Protein AF-A0A353M193-F1 (afdb_monomer_lite)

pLDDT: mean 84.63, std 14.61, range [45.47, 97.06]

Radius of gyration: 19.63 Å; chains: 1; bounding box: 42×28×63 Å

Sequence (154 aa):
YEGKVPLFYWPYMVIPLDRDDENVFSLPAFGYSEREGYYMKNTFNYYLNSKSYGHLYLDLYTRLGLGIGARHFYDLDRYGKGSIYLYGVPTSESPVFKSAFSHQWTRGAWDFVTTTSYENWWAKRQLSSDNRLKLSLPKISAEASFVYKENPAA

Foldseek 3Di:
DPPPDDPDDDPDADQDPPDPPPVSDDDWDWDADPAQGTKTWDWDWADPDPFWTWIWIWMAGPALGTKTWIKIWGQPDQQWTWIWIWIWRCSGPQIWIKIKIWTWHDDDQKTKIWIWIATDDPVFGKTWIWIKIWGDDPVDIDIDIDIDMDTPDD

Secondary structure (DSSP, 8-state):
-BTTB-----S-----SS---TTS--PPEEEEETTTEEEEEEEEEEEEETTEEEEEEEEEETTTEEEEEEEEEEE-GGG-EEEEEEEEETTSSS-EEEEEEEEEEEETTEEEEEEEEEEEETTEEEEEEEEEEEEEETTEEEEEEEEEEE----

Structure (mmCIF, N/CA/C/O backbone):
data_AF-A0A353M193-F1
#
_entry.id   AF-A0A353M193-F1
#
loop_
_atom_site.group_PDB
_atom_site.id
_atom_site.type_symbol
_atom_site.label_atom_id
_atom_site.label_alt_id
_atom_site.label_comp_id
_atom_site.label_asym_id
_atom_site.label_entity_id
_atom_site.label_seq_id
_atom_site.pdbx_PDB_ins_code
_atom_site.Cartn_x
_atom_site.Cartn_y
_atom_site.Cartn_z
_atom_site.occupancy
_atom_site.B_iso_or_equiv
_atom_site.auth_seq_id
_atom_site.auth_comp_id
_atom_site.auth_asym_id
_atom_site.auth_atom_id
_atom_site.pdbx_PDB_model_num
ATOM 1 N N . TYR A 1 1 ? -11.648 -3.331 -26.029 1.00 50.09 1 TYR A N 1
ATOM 2 C CA . TYR A 1 1 ? -12.092 -3.276 -27.433 1.00 50.09 1 TYR A CA 1
ATOM 3 C C . TYR A 1 1 ? -12.025 -1.834 -27.874 1.00 50.09 1 TYR A C 1
ATOM 5 O O . TYR A 1 1 ? -12.485 -0.984 -27.124 1.00 50.09 1 TYR A O 1
ATOM 13 N N . GLU A 1 2 ? -11.456 -1.562 -29.041 1.00 55.81 2 GLU A N 1
ATOM 14 C CA . GLU A 1 2 ? -11.599 -0.264 -29.706 1.00 55.81 2 GLU A CA 1
ATOM 15 C C . GLU A 1 2 ? -12.435 -0.504 -30.965 1.00 55.81 2 GLU A C 1
ATOM 17 O O . GLU A 1 2 ? -11.999 -1.145 -31.925 1.00 55.81 2 GLU A O 1
ATOM 22 N N . GLY A 1 3 ? -13.717 -0.139 -30.895 1.00 77.81 3 GLY A N 1
ATOM 23 C CA . GLY A 1 3 ? -14.703 -0.525 -31.903 1.00 77.81 3 GLY A CA 1
ATOM 24 C C . GLY A 1 3 ? -14.842 -2.049 -32.026 1.00 77.81 3 GLY A C 1
ATOM 25 O O . GLY A 1 3 ? -15.244 -2.725 -31.082 1.00 77.81 3 GLY A O 1
ATOM 26 N N . LYS A 1 4 ? -14.519 -2.591 -33.206 1.00 73.44 4 LYS A N 1
ATOM 27 C CA . LYS A 1 4 ? -14.637 -4.027 -33.531 1.00 73.44 4 LYS A CA 1
ATOM 28 C C . LYS A 1 4 ? -13.346 -4.822 -33.304 1.00 73.44 4 LYS A C 1
ATOM 30 O O . LYS A 1 4 ? -13.341 -6.028 -33.534 1.00 73.44 4 LYS A O 1
ATOM 35 N N . VAL A 1 5 ? -12.261 -4.172 -32.875 1.00 68.00 5 VAL A N 1
ATOM 36 C CA . VAL A 1 5 ? -10.958 -4.825 -32.705 1.00 68.00 5 VAL A CA 1
ATOM 37 C C . VAL A 1 5 ? -10.731 -5.173 -31.226 1.00 68.00 5 VAL A C 1
ATOM 39 O O . VAL A 1 5 ? -10.707 -4.276 -30.368 1.00 68.00 5 VAL A O 1
ATOM 42 N N . PRO A 1 6 ? -10.566 -6.465 -30.884 1.00 65.06 6 PRO A N 1
ATOM 43 C CA . PRO A 1 6 ? -10.108 -6.864 -29.562 1.00 65.06 6 PRO A CA 1
ATOM 44 C C . PRO A 1 6 ? -8.615 -6.535 -29.424 1.00 65.06 6 PRO A C 1
ATOM 46 O O . PRO A 1 6 ? -7.768 -7.215 -29.987 1.00 65.06 6 PRO A O 1
ATOM 49 N N . LEU A 1 7 ? -8.295 -5.478 -28.675 1.00 63.22 7 LEU A N 1
ATOM 50 C CA . LEU A 1 7 ? -6.909 -5.055 -28.431 1.00 63.22 7 LEU A CA 1
ATOM 51 C C . LEU A 1 7 ? -6.188 -5.879 -27.348 1.00 63.22 7 LEU A C 1
ATOM 53 O O . LEU A 1 7 ? -4.965 -5.933 -27.337 1.00 63.22 7 LEU A O 1
ATOM 57 N N . PHE A 1 8 ? -6.927 -6.530 -26.443 1.00 63.81 8 PHE A N 1
ATOM 58 C CA . PHE A 1 8 ? -6.364 -7.299 -25.330 1.00 63.81 8 PHE A CA 1
ATOM 59 C C . PHE A 1 8 ? -7.144 -8.602 -25.132 1.00 63.81 8 PHE A C 1
ATOM 61 O O . PHE A 1 8 ? -8.370 -8.570 -25.015 1.00 63.81 8 PHE A O 1
ATOM 68 N N . TYR A 1 9 ? -6.435 -9.733 -25.069 1.00 58.38 9 TYR A N 1
ATOM 69 C CA . TYR A 1 9 ? -6.999 -11.064 -24.826 1.00 58.38 9 TYR A CA 1
ATOM 70 C C . TYR A 1 9 ? -6.394 -11.660 -23.552 1.00 58.38 9 TYR A C 1
ATOM 72 O O . TYR A 1 9 ? -5.177 -11.795 -23.450 1.00 58.38 9 TYR A O 1
ATOM 80 N N . TRP A 1 10 ? -7.244 -12.001 -22.582 1.00 58.16 10 TRP A N 1
ATOM 81 C CA . TRP A 1 10 ? -6.846 -12.524 -21.273 1.00 58.16 10 TRP A CA 1
ATOM 82 C C . TRP A 1 10 ? -7.585 -13.852 -21.016 1.00 58.16 10 TRP A C 1
ATOM 84 O O . TRP A 1 10 ? -8.814 -13.855 -21.084 1.00 58.16 10 TRP A O 1
ATOM 94 N N . PRO A 1 11 ? -6.891 -14.977 -20.739 1.00 50.78 11 PRO A N 1
ATOM 95 C CA . PRO A 1 11 ? -7.512 -16.308 -20.671 1.00 50.78 11 PRO A CA 1
ATOM 96 C C . PRO A 1 11 ? -8.349 -16.577 -19.406 1.00 50.78 11 PRO A C 1
ATOM 98 O O . PRO A 1 11 ? -9.204 -17.457 -19.430 1.00 50.78 11 PRO A O 1
ATOM 101 N N . TYR A 1 12 ? -8.140 -15.839 -18.312 1.00 50.47 12 TYR A N 1
ATOM 102 C CA . TYR A 1 12 ? -8.963 -15.926 -17.100 1.00 50.47 12 TYR A CA 1
ATOM 103 C C . TYR A 1 12 ? -9.066 -14.542 -16.451 1.00 50.47 12 TYR A C 1
ATOM 105 O O . TYR A 1 12 ? -8.044 -13.905 -16.196 1.00 50.47 12 TYR A O 1
ATOM 113 N N . MET A 1 13 ? -10.289 -14.057 -16.223 1.00 52.84 13 MET A N 1
ATOM 114 C CA . MET A 1 13 ? -10.569 -12.711 -15.712 1.00 52.84 13 MET A CA 1
ATOM 115 C C . MET A 1 13 ? -11.682 -12.782 -14.663 1.00 52.84 13 MET A C 1
ATOM 117 O O . MET A 1 13 ? -12.752 -13.320 -14.937 1.00 52.84 13 MET A O 1
ATOM 121 N N . VAL A 1 14 ? -11.436 -12.237 -13.469 1.00 55.38 14 VAL A N 1
ATOM 122 C CA . VAL A 1 14 ? -12.425 -12.158 -12.384 1.00 55.38 14 VAL A CA 1
ATOM 123 C C . VAL A 1 14 ? -12.717 -10.688 -12.110 1.00 55.38 14 VAL A C 1
ATOM 125 O O . VAL A 1 14 ? -11.851 -9.966 -11.627 1.00 55.38 14 VAL A O 1
ATOM 128 N N . ILE A 1 15 ? -13.937 -10.256 -12.430 1.00 58.59 15 ILE A N 1
ATOM 129 C CA . ILE A 1 15 ? -14.439 -8.899 -12.181 1.00 58.59 15 ILE A CA 1
ATOM 130 C C . ILE A 1 15 ? -15.490 -9.000 -11.065 1.00 58.59 15 ILE A C 1
ATOM 132 O O . ILE A 1 15 ? -16.620 -9.405 -11.341 1.00 58.59 15 ILE A O 1
ATOM 136 N N . PRO A 1 16 ? -15.158 -8.705 -9.798 1.00 49.47 16 PRO A N 1
ATOM 137 C CA . PRO A 1 16 ? -16.163 -8.530 -8.753 1.00 49.47 16 PRO A CA 1
ATOM 138 C C . PRO A 1 16 ? -17.103 -7.358 -9.084 1.00 49.47 16 PRO A C 1
ATOM 140 O O . PRO A 1 16 ? -16.667 -6.221 -9.194 1.00 49.47 16 PRO A O 1
ATOM 143 N N . LEU A 1 17 ? -18.397 -7.651 -9.238 1.00 51.97 17 LEU A N 1
ATOM 144 C CA . LEU A 1 17 ? -19.435 -6.686 -9.639 1.00 51.97 17 LEU A CA 1
ATOM 145 C C . LEU A 1 17 ? -20.040 -5.889 -8.465 1.00 51.97 17 LEU A C 1
ATOM 147 O O . LEU A 1 17 ? -20.800 -4.959 -8.697 1.00 51.97 17 LEU A O 1
ATOM 151 N N . ASP A 1 18 ? -19.722 -6.269 -7.225 1.00 50.72 18 ASP A N 1
ATOM 152 C CA . ASP A 1 18 ? -20.383 -5.799 -5.992 1.00 50.72 18 ASP A CA 1
ATOM 153 C C . ASP A 1 18 ? -19.427 -5.011 -5.076 1.00 50.72 18 ASP A C 1
ATOM 155 O O . ASP A 1 18 ? -19.506 -5.067 -3.850 1.00 50.72 18 ASP A O 1
ATOM 159 N N . ARG A 1 19 ? -18.413 -4.356 -5.655 1.00 51.31 19 ARG A N 1
ATOM 160 C CA . ARG A 1 19 ? -17.426 -3.585 -4.889 1.00 51.31 19 ARG A CA 1
ATOM 161 C C . ARG A 1 19 ? -17.214 -2.208 -5.500 1.00 51.31 19 ARG A C 1
ATOM 163 O O . ARG A 1 19 ? -16.711 -2.112 -6.611 1.00 51.31 19 ARG A O 1
ATOM 170 N N . ASP A 1 20 ? -17.497 -1.177 -4.705 1.00 48.25 20 ASP A N 1
ATOM 171 C CA . ASP A 1 20 ? -17.184 0.237 -4.974 1.00 48.25 20 ASP A CA 1
ATOM 172 C C . ASP A 1 20 ? -15.670 0.549 -4.926 1.00 48.25 20 ASP A C 1
ATOM 174 O O . ASP A 1 20 ? -15.262 1.705 -5.012 1.00 48.25 20 ASP A O 1
ATOM 178 N N . ASP A 1 21 ? -14.810 -0.466 -4.777 1.00 49.94 21 ASP A N 1
ATOM 179 C CA . ASP A 1 21 ? -13.365 -0.291 -4.910 1.00 49.94 21 ASP A CA 1
ATOM 180 C C . ASP A 1 21 ? -13.049 -0.032 -6.392 1.00 49.94 21 ASP A C 1
ATOM 182 O O . ASP A 1 21 ? -13.082 -0.944 -7.214 1.00 49.94 21 ASP A O 1
ATOM 186 N N . GLU A 1 22 ? -12.692 1.203 -6.746 1.00 45.47 22 GLU A N 1
ATOM 187 C CA . GLU A 1 22 ? -12.373 1.661 -8.115 1.00 45.47 22 GLU A CA 1
ATOM 188 C C . GLU A 1 22 ? -11.240 0.873 -8.825 1.00 45.47 22 GLU A C 1
ATOM 190 O O . GLU A 1 22 ? -10.917 1.131 -9.981 1.00 45.47 22 GLU A O 1
ATOM 195 N N . ASN A 1 23 ? -10.635 -0.123 -8.167 1.00 50.97 23 ASN A N 1
ATOM 196 C CA . ASN A 1 23 ? -9.514 -0.930 -8.655 1.00 50.97 23 ASN A CA 1
ATOM 197 C C . ASN A 1 23 ? -9.889 -2.372 -9.039 1.00 50.97 23 ASN A C 1
ATOM 199 O O . ASN A 1 23 ? -9.032 -3.257 -9.014 1.00 50.97 23 ASN A O 1
ATOM 203 N N . VAL A 1 24 ? -11.146 -2.652 -9.402 1.00 52.16 24 VAL A N 1
ATOM 204 C CA . VAL A 1 24 ? -11.544 -3.994 -9.876 1.00 52.16 24 VAL A CA 1
ATOM 205 C C . VAL A 1 24 ? -10.903 -4.350 -11.225 1.00 52.16 24 VAL A C 1
ATOM 207 O O . VAL A 1 24 ? -10.553 -5.510 -11.459 1.00 52.16 24 VAL A O 1
ATOM 210 N N . PHE A 1 25 ? -10.686 -3.364 -12.097 1.00 55.72 25 PHE A N 1
ATOM 211 C CA . PHE A 1 25 ? -10.105 -3.557 -13.423 1.00 55.72 25 PHE A CA 1
ATOM 212 C C . PHE A 1 25 ? -9.013 -2.522 -13.687 1.00 55.72 25 PHE A C 1
ATOM 214 O O . PHE A 1 25 ? -9.292 -1.347 -13.909 1.00 55.72 25 PHE A O 1
ATOM 221 N N . SER A 1 26 ? -7.760 -2.968 -13.675 1.00 65.25 26 SER A N 1
AT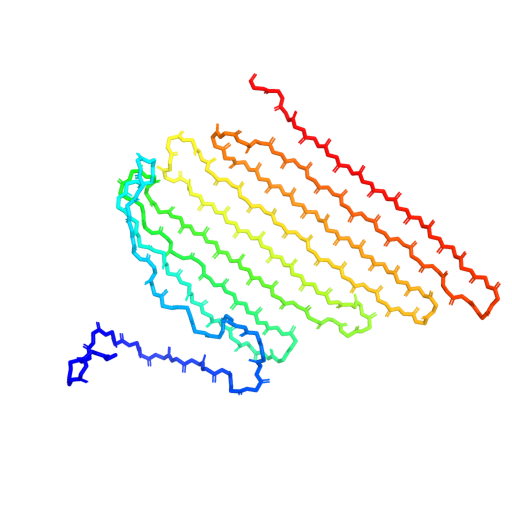OM 222 C CA . SER A 1 26 ? -6.615 -2.116 -13.979 1.00 65.25 26 SER A CA 1
ATOM 223 C C . SER A 1 26 ? -6.122 -2.431 -15.383 1.00 65.25 26 SER A C 1
ATOM 225 O O . SER A 1 26 ? -5.457 -3.442 -15.612 1.00 65.25 26 SER A O 1
ATOM 227 N N . LEU A 1 27 ? -6.467 -1.568 -16.339 1.00 76.00 27 LEU A N 1
ATOM 228 C CA . LEU A 1 27 ? -5.850 -1.623 -17.659 1.00 76.00 27 LEU A CA 1
ATOM 229 C C . LEU A 1 27 ? -4.338 -1.410 -17.535 1.00 76.00 27 LEU A C 1
ATOM 231 O O . LEU A 1 27 ? -3.900 -0.641 -16.673 1.00 76.00 27 LEU A O 1
ATOM 235 N N . PRO A 1 28 ? -3.540 -2.048 -18.407 1.00 82.06 28 PRO A N 1
ATOM 236 C CA . PRO A 1 28 ? -2.130 -1.729 -18.493 1.00 82.06 28 PRO A CA 1
ATOM 237 C C . PRO A 1 28 ? -1.950 -0.239 -18.782 1.00 82.06 28 PRO A C 1
ATOM 239 O O . PRO A 1 28 ? -2.519 0.297 -19.736 1.00 82.06 28 PRO A O 1
ATOM 242 N N . ALA A 1 29 ? -1.156 0.428 -17.951 1.00 84.38 29 ALA A N 1
ATOM 243 C CA . ALA A 1 29 ? -0.828 1.832 -18.130 1.00 84.38 29 ALA A CA 1
ATOM 244 C C . ALA A 1 29 ? 0.499 1.951 -18.878 1.00 84.38 29 ALA A C 1
ATOM 246 O O . ALA A 1 29 ? 1.524 1.428 -18.435 1.00 84.38 29 ALA A O 1
ATOM 247 N N . PHE A 1 30 ? 0.474 2.666 -19.998 1.00 88.50 30 PHE A N 1
ATOM 248 C CA . PHE A 1 30 ? 1.649 2.942 -20.814 1.00 88.50 30 PHE A CA 1
ATOM 249 C C . PHE A 1 30 ? 2.021 4.412 -20.713 1.00 88.50 30 PHE A C 1
ATOM 251 O O . PHE A 1 30 ? 1.151 5.280 -20.656 1.00 88.50 30 PHE A O 1
ATOM 258 N N . GLY A 1 31 ? 3.314 4.702 -20.745 1.00 88.50 31 GLY A N 1
ATOM 259 C CA . GLY A 1 31 ? 3.782 6.076 -20.792 1.00 88.50 31 GLY A CA 1
ATOM 260 C C . GLY A 1 31 ? 5.287 6.174 -20.934 1.00 88.50 31 GLY A C 1
ATOM 261 O O . GLY A 1 31 ? 5.984 5.180 -21.135 1.00 88.50 31 GLY A O 1
ATOM 262 N N . TYR A 1 32 ? 5.776 7.403 -20.840 1.00 89.50 32 TYR A N 1
ATOM 263 C CA . TYR A 1 32 ? 7.195 7.711 -20.862 1.00 89.50 32 TYR A CA 1
ATOM 264 C C . TYR A 1 32 ? 7.536 8.635 -19.698 1.00 89.50 32 TYR A C 1
ATOM 266 O O . TYR A 1 32 ? 6.810 9.591 -19.421 1.00 89.50 32 TYR A O 1
ATOM 274 N N . SER A 1 33 ? 8.653 8.369 -19.032 1.00 87.75 33 SER A N 1
ATOM 275 C CA . SER A 1 33 ? 9.284 9.319 -18.122 1.00 87.75 33 SER A CA 1
ATOM 276 C C . SER A 1 33 ? 10.788 9.348 -18.366 1.00 87.75 33 SER A C 1
ATOM 278 O O . SER A 1 33 ? 11.386 8.355 -18.779 1.00 87.75 33 SER A O 1
ATOM 280 N N . GLU A 1 34 ? 11.434 10.481 -18.095 1.00 86.69 34 GLU A N 1
ATOM 281 C CA . GLU A 1 34 ? 12.888 10.606 -18.270 1.00 86.69 34 GLU A CA 1
ATOM 282 C C . GLU A 1 34 ? 13.664 9.584 -17.439 1.00 86.69 34 GLU A C 1
ATOM 284 O O . GLU A 1 34 ? 14.772 9.192 -17.792 1.00 86.69 34 GLU A O 1
ATOM 289 N N . ARG A 1 35 ? 13.086 9.116 -16.335 1.00 82.94 35 ARG A N 1
ATOM 290 C CA . ARG A 1 35 ? 13.779 8.220 -15.421 1.00 82.94 35 ARG A CA 1
ATOM 291 C C . ARG A 1 35 ? 13.453 6.756 -15.619 1.00 82.94 35 ARG A C 1
ATOM 293 O O . ARG A 1 35 ? 14.352 5.927 -15.572 1.00 82.94 35 ARG A O 1
ATOM 300 N N . GLU A 1 36 ? 12.182 6.441 -15.832 1.00 85.75 36 GLU A N 1
ATOM 301 C CA . GLU A 1 36 ? 11.735 5.064 -16.042 1.00 85.75 36 GLU A CA 1
ATOM 302 C C . GLU A 1 36 ? 11.902 4.641 -17.514 1.00 85.75 36 GLU A C 1
ATOM 304 O O . GLU A 1 36 ? 11.991 3.451 -17.821 1.00 85.75 36 GLU A O 1
ATOM 309 N N . GLY A 1 37 ? 12.025 5.614 -18.421 1.00 89.00 37 GLY A N 1
ATOM 310 C CA . GLY A 1 37 ? 11.968 5.406 -19.860 1.00 89.00 37 GLY A CA 1
ATOM 311 C C . GLY A 1 37 ? 10.534 5.164 -20.314 1.00 89.00 37 GLY A C 1
ATOM 312 O O . GLY A 1 37 ? 9.588 5.670 -19.708 1.00 89.00 37 GLY A O 1
ATOM 313 N N . TYR A 1 38 ? 10.370 4.378 -21.376 1.00 91.62 38 TYR A N 1
ATOM 314 C CA . TYR A 1 38 ? 9.055 3.846 -21.713 1.00 91.62 38 TYR A CA 1
ATOM 315 C C . TYR A 1 38 ? 8.674 2.819 -20.657 1.00 91.62 38 TYR A C 1
ATOM 317 O O . TYR A 1 38 ? 9.487 1.962 -20.300 1.00 91.62 38 TYR A O 1
ATOM 325 N N . TYR A 1 39 ? 7.448 2.912 -20.161 1.00 91.81 39 TYR A N 1
ATOM 326 C CA . TYR A 1 39 ? 6.951 2.003 -19.149 1.00 91.81 39 TYR A CA 1
ATOM 327 C C . TYR A 1 39 ? 5.623 1.375 -19.546 1.00 91.81 39 TYR A C 1
ATOM 329 O O . TYR A 1 39 ? 4.794 1.997 -20.212 1.00 91.81 39 TYR A O 1
ATOM 337 N N . MET A 1 40 ? 5.429 0.140 -19.093 1.00 92.19 40 MET A N 1
ATOM 338 C CA . MET A 1 40 ? 4.173 -0.596 -19.147 1.00 92.19 40 MET A CA 1
ATOM 339 C C . MET A 1 40 ? 3.901 -1.168 -17.759 1.00 92.19 40 MET A C 1
ATOM 341 O O . MET A 1 40 ? 4.573 -2.106 -17.334 1.00 92.19 40 MET A O 1
ATOM 345 N N . LYS A 1 41 ? 2.922 -0.605 -17.053 1.00 91.00 41 LYS A N 1
ATOM 346 C CA . LYS A 1 41 ? 2.529 -1.032 -15.707 1.00 91.00 41 LYS A CA 1
ATOM 347 C C . LYS A 1 41 ? 1.327 -1.951 -15.800 1.00 91.00 41 LYS A C 1
ATOM 349 O O . LYS A 1 41 ? 0.289 -1.530 -16.308 1.00 91.00 41 LYS A O 1
ATOM 354 N N . ASN A 1 42 ? 1.455 -3.187 -15.329 1.00 89.44 42 ASN A N 1
ATOM 355 C CA . ASN A 1 42 ? 0.363 -4.159 -15.309 1.00 89.44 42 ASN A CA 1
ATOM 356 C C . ASN A 1 42 ? -0.009 -4.482 -13.871 1.00 89.44 42 ASN A C 1
ATOM 358 O O . ASN A 1 42 ? 0.852 -4.780 -13.046 1.00 89.44 42 ASN A O 1
ATOM 362 N N . THR A 1 43 ? -1.307 -4.480 -13.586 1.00 89.38 43 THR A N 1
ATOM 363 C CA . THR A 1 43 ? -1.829 -4.905 -12.288 1.00 89.38 43 THR A CA 1
ATOM 364 C C . THR A 1 43 ? -2.777 -6.079 -12.493 1.00 89.38 43 THR A C 1
ATOM 366 O O . THR A 1 43 ? -3.776 -5.970 -13.198 1.00 89.38 43 THR A O 1
ATOM 369 N N . PHE A 1 44 ? -2.450 -7.212 -11.883 1.00 87.44 44 PHE A N 1
ATOM 370 C CA . PHE A 1 44 ? -3.260 -8.422 -11.898 1.00 87.44 44 PHE A CA 1
ATOM 371 C C . PHE A 1 44 ? -4.023 -8.518 -10.583 1.00 87.44 44 PHE A C 1
ATOM 373 O O . PHE A 1 44 ? -3.435 -8.729 -9.520 1.00 87.44 44 PHE A O 1
ATOM 380 N N . ASN A 1 45 ? -5.339 -8.376 -10.652 1.00 86.25 45 ASN A N 1
ATOM 381 C CA . ASN A 1 45 ? -6.202 -8.473 -9.483 1.00 86.25 45 ASN A CA 1
ATOM 382 C C . ASN A 1 45 ? -6.530 -9.942 -9.221 1.00 86.25 45 ASN A C 1
ATOM 384 O O . ASN A 1 45 ? -6.953 -10.657 -10.129 1.00 86.25 45 ASN A O 1
ATOM 388 N N . TYR A 1 46 ? -6.351 -10.395 -7.984 1.00 85.75 46 TYR A N 1
ATOM 389 C CA . TYR A 1 46 ? -6.785 -11.719 -7.556 1.00 85.75 46 TYR A CA 1
ATOM 390 C C . TYR A 1 46 ? -7.789 -11.598 -6.419 1.00 85.75 46 TYR A C 1
ATOM 392 O O . TYR A 1 46 ? -7.686 -10.751 -5.530 1.00 85.75 46 TYR A O 1
ATOM 400 N N . TYR A 1 47 ? -8.763 -12.495 -6.442 1.00 86.69 47 TYR A N 1
ATOM 401 C CA . TYR A 1 47 ? -9.814 -12.574 -5.448 1.00 86.69 47 TYR A CA 1
ATOM 402 C C . TYR A 1 47 ? -9.910 -14.020 -4.977 1.00 86.69 47 TYR A C 1
ATOM 404 O O . TYR A 1 47 ? -10.284 -14.895 -5.756 1.00 86.69 47 TYR A O 1
ATOM 412 N N . LEU A 1 48 ? -9.531 -14.276 -3.723 1.00 87.06 48 LEU A N 1
ATOM 413 C CA . LEU A 1 48 ? -9.671 -15.604 -3.121 1.00 87.06 48 LEU A CA 1
ATOM 414 C C . LEU A 1 48 ? -11.026 -15.712 -2.423 1.00 87.06 48 LEU A C 1
ATOM 416 O O . LEU A 1 48 ? -11.751 -16.684 -2.610 1.00 87.06 48 LEU A O 1
ATOM 420 N N . ASN A 1 49 ? -11.372 -14.711 -1.614 1.00 88.12 49 ASN A N 1
ATOM 421 C CA . ASN A 1 49 ? -12.661 -14.595 -0.941 1.00 88.12 49 ASN A CA 1
ATOM 422 C C . ASN A 1 49 ? -12.892 -13.152 -0.463 1.00 88.12 49 ASN A C 1
ATOM 424 O O . ASN A 1 49 ? -12.052 -12.269 -0.649 1.00 88.12 49 ASN A O 1
ATOM 428 N N . SER A 1 50 ? -14.028 -12.907 0.195 1.00 86.38 50 SER A N 1
ATOM 429 C CA . SER A 1 50 ? -14.394 -11.562 0.638 1.00 86.38 50 SER A CA 1
ATOM 430 C C . SER A 1 50 ? -13.400 -10.951 1.632 1.00 86.38 50 SER A C 1
ATOM 432 O O . SER A 1 50 ? -13.260 -9.729 1.658 1.00 86.38 50 SER A O 1
ATOM 434 N N . LYS A 1 51 ? -12.680 -11.799 2.375 1.00 90.56 51 LYS A N 1
ATOM 435 C CA . LYS A 1 51 ? -11.703 -11.465 3.417 1.00 90.56 51 LYS A CA 1
ATOM 436 C C . LYS A 1 51 ? -10.250 -11.502 2.942 1.00 90.56 51 LYS A C 1
ATOM 438 O O . LYS A 1 51 ? -9.356 -11.184 3.715 1.00 90.56 51 LYS A O 1
ATOM 443 N N . SER A 1 52 ? -9.988 -11.946 1.716 1.00 91.31 52 SER A N 1
ATOM 444 C CA . SER A 1 52 ? -8.636 -12.181 1.214 1.00 91.31 52 SER A CA 1
ATOM 445 C C . SER A 1 52 ? -8.597 -11.956 -0.292 1.00 91.31 52 SER A C 1
ATOM 447 O O . SER A 1 52 ? -9.114 -12.745 -1.088 1.00 91.31 52 SER A O 1
ATOM 449 N N . TYR A 1 53 ? -8.010 -10.836 -0.686 1.00 90.56 53 TYR A N 1
ATOM 450 C CA . TYR A 1 53 ? -7.917 -10.401 -2.076 1.00 90.56 53 TYR A CA 1
ATOM 451 C C . TYR A 1 53 ? -6.719 -9.472 -2.244 1.00 90.56 53 TYR A C 1
ATOM 453 O O . TYR A 1 53 ? -6.110 -9.043 -1.263 1.00 90.56 53 TYR A O 1
ATOM 461 N N . GLY A 1 54 ? -6.342 -9.158 -3.477 1.00 91.00 54 GLY A N 1
ATOM 462 C CA . GLY A 1 54 ? -5.216 -8.268 -3.687 1.00 91.00 54 GLY A CA 1
ATOM 463 C C . GLY A 1 54 ? -4.843 -8.032 -5.135 1.00 91.00 54 GLY A C 1
ATOM 464 O O . GLY A 1 54 ? -5.580 -8.350 -6.067 1.00 91.00 54 GLY A O 1
ATOM 465 N N . HIS A 1 55 ? -3.658 -7.460 -5.287 1.00 91.12 55 HIS A N 1
ATOM 466 C CA . HIS A 1 55 ? -3.092 -7.001 -6.542 1.00 91.12 55 HIS A CA 1
ATOM 467 C C . HIS A 1 55 ? -1.671 -7.534 -6.671 1.00 91.12 55 HIS A C 1
ATOM 469 O O . HIS A 1 55 ? -0.902 -7.475 -5.712 1.00 91.12 55 HIS A O 1
ATOM 475 N N . LEU A 1 56 ? -1.310 -8.030 -7.844 1.00 92.06 56 LEU A N 1
ATOM 476 C CA . LEU A 1 56 ? 0.070 -8.302 -8.227 1.00 92.06 56 LEU A CA 1
ATOM 477 C C . LEU A 1 56 ? 0.487 -7.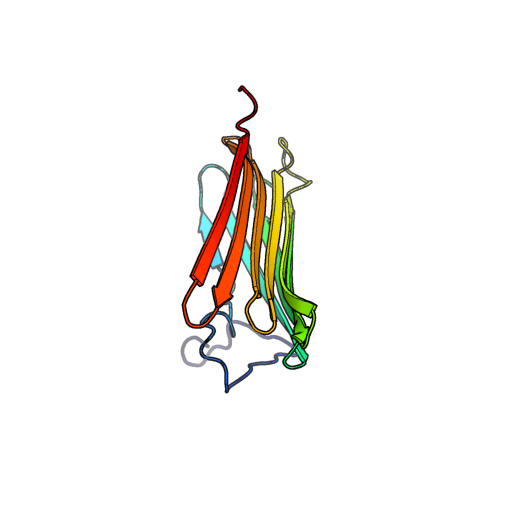248 -9.248 1.00 92.06 56 LEU A C 1
ATOM 479 O O . LEU A 1 56 ? -0.250 -6.977 -10.191 1.00 92.06 56 LEU A O 1
ATOM 483 N N . TYR A 1 57 ? 1.658 -6.663 -9.058 1.00 92.69 57 TYR A N 1
ATOM 484 C CA . TYR A 1 57 ? 2.207 -5.619 -9.912 1.00 92.69 57 TYR A CA 1
ATOM 485 C C . TYR A 1 57 ? 3.337 -6.202 -10.750 1.00 92.69 57 TYR A C 1
ATOM 487 O O . TYR A 1 57 ? 4.238 -6.849 -10.209 1.00 92.69 57 TYR A O 1
ATOM 495 N N . LEU A 1 58 ? 3.276 -5.967 -12.057 1.00 92.94 58 LEU A N 1
ATOM 496 C CA . LEU A 1 58 ? 4.300 -6.342 -13.020 1.00 92.94 58 LEU A CA 1
ATOM 497 C C . LEU A 1 58 ? 4.542 -5.161 -13.956 1.00 92.94 58 LEU A C 1
ATOM 499 O O . LEU A 1 58 ? 3.816 -4.942 -14.932 1.00 92.94 58 LEU A O 1
ATOM 503 N N . ASP A 1 59 ? 5.586 -4.412 -13.646 1.00 93.12 59 ASP A N 1
ATOM 504 C CA . ASP A 1 59 ? 5.905 -3.164 -14.314 1.00 93.12 59 ASP A CA 1
ATOM 505 C C . ASP A 1 59 ? 7.170 -3.356 -15.148 1.00 93.12 59 ASP A C 1
ATOM 507 O O . ASP A 1 59 ? 8.206 -3.792 -14.655 1.00 93.12 59 ASP A O 1
ATOM 511 N N . LEU A 1 60 ? 7.095 -3.045 -16.436 1.00 92.06 60 LEU A N 1
ATOM 512 C CA . LEU A 1 60 ? 8.246 -3.039 -17.329 1.00 92.06 60 LEU A CA 1
ATOM 513 C C . LEU A 1 60 ? 8.694 -1.605 -17.544 1.00 92.06 60 LEU A C 1
ATOM 515 O O . LEU A 1 60 ? 7.896 -0.763 -17.946 1.00 92.06 60 LEU A O 1
ATOM 519 N N . TYR A 1 61 ? 9.975 -1.353 -17.329 1.00 92.19 61 TYR A N 1
ATOM 520 C CA . TYR A 1 61 ? 10.626 -0.069 -17.527 1.00 92.19 61 TYR A CA 1
ATOM 521 C C . TYR A 1 61 ? 11.813 -0.259 -18.462 1.00 92.19 61 TYR A C 1
ATOM 523 O O . TYR A 1 61 ? 12.679 -1.094 -18.199 1.00 92.19 61 TYR A O 1
ATOM 531 N N . THR A 1 62 ? 11.919 0.533 -19.527 1.00 90.25 62 THR A N 1
ATOM 532 C CA . THR A 1 62 ? 13.069 0.398 -20.433 1.00 90.25 62 THR A CA 1
ATOM 533 C C . THR A 1 62 ? 14.387 0.822 -19.791 1.00 90.25 62 THR A C 1
ATOM 535 O O . THR A 1 62 ? 15.426 0.306 -20.189 1.00 90.25 62 THR A O 1
ATOM 538 N N . ARG A 1 63 ? 14.367 1.737 -18.808 1.00 89.62 63 ARG A N 1
ATOM 539 C CA . ARG A 1 63 ? 15.582 2.202 -18.107 1.00 89.62 63 ARG A CA 1
ATOM 540 C C . ARG A 1 63 ? 15.820 1.518 -16.760 1.00 89.62 63 ARG A C 1
ATOM 542 O O . ARG A 1 63 ? 16.965 1.257 -16.421 1.00 89.62 63 ARG A O 1
ATOM 549 N N . LEU A 1 64 ? 14.765 1.234 -15.991 1.00 88.19 64 LEU A N 1
ATOM 550 C CA . LEU A 1 64 ? 14.889 0.624 -14.652 1.00 88.19 64 LEU A CA 1
ATOM 551 C C . LEU A 1 64 ? 14.780 -0.913 -14.670 1.00 88.19 64 LEU A C 1
ATOM 553 O O . LEU A 1 64 ? 15.116 -1.571 -13.685 1.00 88.19 64 LEU A O 1
ATOM 557 N N . GLY A 1 65 ? 14.312 -1.492 -15.778 1.00 90.25 65 GLY A N 1
ATOM 558 C CA . GLY A 1 65 ? 14.074 -2.922 -15.946 1.00 90.25 65 GLY A CA 1
ATOM 559 C C . GLY A 1 65 ? 12.724 -3.384 -15.387 1.00 90.25 65 GLY A C 1
ATOM 560 O O . GLY A 1 65 ? 11.698 -2.755 -15.624 1.00 90.25 65 GLY A O 1
ATOM 561 N N . LEU A 1 66 ? 12.701 -4.518 -14.693 1.00 92.38 66 LEU A N 1
ATOM 562 C CA . LEU A 1 66 ? 11.482 -5.176 -14.231 1.00 92.38 66 LEU A CA 1
ATOM 563 C C . LEU A 1 66 ? 11.146 -4.781 -12.787 1.00 92.38 66 LEU A C 1
ATOM 565 O O . LEU A 1 66 ? 11.913 -5.051 -11.862 1.00 92.38 66 LEU A O 1
ATOM 569 N N . GLY A 1 67 ? 9.972 -4.190 -12.596 1.00 93.38 67 GLY A N 1
ATOM 570 C CA . GLY A 1 67 ? 9.327 -3.981 -11.309 1.00 93.38 67 GLY A CA 1
ATOM 571 C C . GLY A 1 67 ? 8.337 -5.094 -10.994 1.00 93.38 67 GLY A C 1
ATOM 572 O O . GLY A 1 67 ? 7.512 -5.469 -11.827 1.00 93.38 67 GLY A O 1
ATOM 573 N N . ILE A 1 68 ? 8.409 -5.619 -9.777 1.00 94.31 68 ILE A N 1
ATOM 574 C CA . ILE A 1 68 ? 7.477 -6.623 -9.269 1.00 94.31 68 ILE A CA 1
ATOM 575 C C . ILE A 1 68 ? 6.960 -6.211 -7.901 1.00 94.31 68 ILE A C 1
ATOM 577 O O . ILE A 1 68 ? 7.685 -5.652 -7.078 1.00 94.31 68 ILE A O 1
ATOM 581 N N . GLY A 1 69 ? 5.707 -6.531 -7.616 1.00 94.62 69 GLY A N 1
ATOM 582 C CA . GLY A 1 69 ? 5.173 -6.341 -6.279 1.00 94.62 69 GLY A CA 1
ATOM 583 C C . GLY A 1 69 ? 3.843 -7.021 -6.058 1.00 94.62 69 GLY A C 1
ATOM 584 O O . GLY A 1 69 ? 3.244 -7.591 -6.964 1.00 94.62 69 GLY A O 1
ATOM 585 N N . ALA A 1 70 ? 3.367 -6.928 -4.830 1.00 95.25 70 ALA A N 1
ATOM 586 C CA . ALA A 1 70 ? 2.054 -7.387 -4.445 1.00 95.25 70 ALA A CA 1
ATOM 587 C C . ALA A 1 70 ? 1.466 -6.479 -3.367 1.00 95.25 70 ALA A C 1
ATOM 589 O O . ALA A 1 70 ? 2.170 -5.989 -2.481 1.00 95.25 70 ALA A O 1
ATOM 590 N N . ARG A 1 71 ? 0.151 -6.293 -3.418 1.00 95.38 71 ARG A N 1
ATOM 591 C CA . ARG A 1 71 ? -0.658 -5.812 -2.303 1.00 95.38 71 ARG A CA 1
ATOM 592 C C . ARG A 1 71 ? -1.643 -6.904 -1.927 1.00 95.38 71 ARG A C 1
ATOM 594 O O . ARG A 1 71 ? -2.358 -7.400 -2.789 1.00 95.38 71 ARG A O 1
ATOM 601 N N . HIS A 1 72 ? -1.687 -7.270 -0.658 1.00 95.69 72 HIS A N 1
ATOM 602 C CA . HIS A 1 72 ? -2.653 -8.215 -0.120 1.00 95.69 72 HIS A CA 1
ATOM 603 C C . HIS A 1 72 ? -3.515 -7.520 0.922 1.00 95.69 72 HIS A C 1
ATOM 605 O O . HIS A 1 72 ? -2.978 -6.929 1.859 1.00 95.69 72 HIS A O 1
ATOM 611 N N . PHE A 1 73 ? -4.828 -7.608 0.764 1.00 94.56 73 PHE A N 1
ATOM 612 C CA . PHE A 1 73 ? -5.813 -7.190 1.748 1.00 94.56 73 PHE A CA 1
ATOM 613 C C . PHE A 1 73 ? -6.310 -8.411 2.501 1.00 94.56 73 PHE A C 1
ATOM 615 O O . PHE A 1 73 ? -6.636 -9.437 1.899 1.00 94.56 73 PHE A O 1
ATOM 622 N N . TYR A 1 74 ? -6.378 -8.275 3.818 1.00 94.75 74 TYR A N 1
ATOM 623 C CA . TYR A 1 74 ? -6.841 -9.325 4.705 1.00 94.75 74 TYR A CA 1
ATOM 624 C C . TYR A 1 74 ? -7.892 -8.785 5.676 1.00 94.75 74 TYR A C 1
ATOM 626 O O . TYR A 1 74 ? -7.806 -7.650 6.151 1.00 94.75 74 TYR A O 1
ATOM 634 N N . ASP A 1 75 ? -8.853 -9.634 6.010 1.00 94.81 75 ASP A N 1
ATOM 635 C CA . ASP A 1 75 ? -9.829 -9.434 7.073 1.00 94.81 75 ASP A CA 1
ATOM 636 C C . ASP A 1 75 ? -9.828 -10.676 7.974 1.00 94.81 75 ASP A C 1
ATOM 638 O O . ASP A 1 75 ? -10.155 -11.786 7.551 1.00 94.81 75 ASP A O 1
ATOM 642 N N . LEU A 1 76 ? -9.391 -10.494 9.218 1.00 93.31 76 LEU A N 1
ATOM 643 C CA . LEU A 1 76 ? -9.260 -11.544 10.227 1.00 93.31 76 LEU A CA 1
ATOM 644 C C . LEU A 1 76 ? -10.414 -11.501 11.244 1.00 93.31 76 LEU A C 1
ATOM 646 O O . LEU A 1 76 ? -10.258 -11.970 12.380 1.00 93.31 76 LEU A O 1
ATOM 650 N N . ASP A 1 77 ? -11.556 -10.916 10.872 1.00 90.56 77 ASP A N 1
ATOM 651 C CA . ASP A 1 77 ? -12.742 -10.732 11.708 1.00 90.56 77 ASP A CA 1
ATOM 652 C C . ASP A 1 77 ? -12.393 -10.044 13.043 1.00 90.56 77 ASP A C 1
ATOM 654 O O . ASP A 1 77 ? -12.115 -8.848 13.124 1.00 90.56 77 ASP A O 1
ATOM 658 N N . ARG A 1 78 ? -12.346 -10.830 14.125 1.00 90.12 78 ARG A N 1
ATOM 659 C CA . ARG A 1 78 ? -12.070 -10.379 15.495 1.00 90.12 78 ARG A CA 1
ATOM 660 C C . ARG A 1 78 ? -10.658 -9.835 15.702 1.00 90.12 78 ARG A C 1
ATOM 662 O O . ARG A 1 78 ? -10.421 -9.173 16.714 1.00 90.12 78 ARG A O 1
ATOM 669 N N . TYR A 1 79 ? -9.727 -10.166 14.809 1.00 90.94 79 TYR A N 1
ATOM 670 C CA . TYR A 1 79 ? -8.343 -9.694 14.865 1.00 90.94 79 TYR A CA 1
ATOM 671 C C . TYR A 1 79 ? -8.100 -8.482 13.969 1.00 90.94 79 TYR A C 1
ATOM 673 O O . TYR A 1 79 ? -6.982 -7.991 13.936 1.00 90.94 79 TYR A O 1
ATOM 681 N N . GLY A 1 80 ? -9.138 -7.958 13.313 1.00 92.75 80 GLY A N 1
ATOM 682 C CA . GLY A 1 80 ? -9.043 -6.744 12.517 1.00 92.75 80 GLY A CA 1
ATOM 683 C C . GLY A 1 80 ? -8.736 -7.006 11.050 1.00 92.75 80 GLY A C 1
ATOM 684 O O . GLY A 1 80 ? -8.630 -8.142 10.590 1.00 92.75 80 GLY A O 1
ATOM 685 N N . LYS A 1 81 ? -8.604 -5.915 10.310 1.00 96.25 81 LYS A N 1
ATOM 686 C CA . LYS A 1 81 ? -8.431 -5.894 8.859 1.00 96.25 81 LYS A CA 1
ATOM 687 C C . LYS A 1 81 ? -7.251 -5.019 8.487 1.00 96.25 81 LYS A C 1
ATOM 689 O O . LYS A 1 81 ? -6.872 -4.123 9.241 1.00 96.25 81 LYS A O 1
ATOM 694 N N . GLY A 1 82 ? -6.664 -5.256 7.329 1.00 95.19 82 GLY A N 1
ATOM 695 C CA . GLY A 1 82 ? -5.489 -4.507 6.930 1.00 95.19 82 GLY A CA 1
ATOM 696 C C . GLY A 1 82 ? -4.991 -4.843 5.542 1.00 95.19 82 GLY A C 1
ATOM 697 O O . GLY A 1 82 ? -5.633 -5.553 4.768 1.00 95.19 82 GLY A O 1
ATOM 698 N N . SER A 1 83 ? -3.817 -4.308 5.233 1.00 96.38 83 SER A N 1
ATOM 699 C CA . SER A 1 83 ? -3.114 -4.608 4.000 1.00 96.38 83 SER A CA 1
ATOM 700 C C . SER A 1 83 ? -1.610 -4.690 4.202 1.00 96.38 83 SER A C 1
ATOM 702 O O . SER A 1 83 ? -1.030 -4.030 5.066 1.00 96.38 83 SER A O 1
ATOM 704 N N . ILE A 1 84 ? -0.982 -5.519 3.380 1.00 96.38 84 ILE A N 1
ATOM 705 C CA . ILE A 1 84 ? 0.466 -5.607 3.226 1.00 96.38 84 ILE A CA 1
ATOM 706 C C . ILE A 1 84 ? 0.774 -5.266 1.776 1.00 96.38 84 ILE A C 1
ATOM 708 O O . ILE A 1 84 ? 0.149 -5.796 0.862 1.00 96.38 84 ILE A O 1
ATOM 712 N N . TYR A 1 85 ? 1.736 -4.385 1.562 1.00 96.56 85 TYR A N 1
ATOM 713 C CA . TYR A 1 85 ? 2.233 -3.982 0.260 1.00 96.56 85 TYR A CA 1
ATOM 714 C C . TYR A 1 85 ? 3.741 -4.176 0.225 1.00 96.56 85 TYR A C 1
ATOM 716 O O . TYR A 1 85 ? 4.445 -3.737 1.132 1.00 96.56 85 TYR A O 1
ATOM 724 N N . LEU A 1 86 ? 4.223 -4.821 -0.828 1.00 96.38 86 LEU A N 1
ATOM 725 C CA . LEU A 1 86 ? 5.635 -5.030 -1.113 1.00 96.38 86 LEU A CA 1
ATOM 726 C C . LEU A 1 86 ? 5.854 -4.771 -2.597 1.00 96.38 86 LEU A C 1
ATOM 728 O O . LEU A 1 86 ? 5.116 -5.288 -3.431 1.00 96.38 86 LEU A O 1
ATOM 732 N N . TYR A 1 87 ? 6.859 -3.981 -2.937 1.00 95.31 87 TYR A N 1
ATOM 733 C CA . TYR A 1 87 ? 7.201 -3.669 -4.315 1.00 95.31 87 TYR A CA 1
ATOM 734 C C . TYR A 1 87 ? 8.698 -3.444 -4.445 1.00 95.31 87 TYR A C 1
ATOM 736 O O . TYR A 1 87 ? 9.313 -2.819 -3.580 1.00 95.31 87 TYR A O 1
ATOM 744 N N . GLY A 1 88 ? 9.289 -3.918 -5.533 1.00 94.12 88 GLY A N 1
ATOM 745 C CA . GLY A 1 88 ? 10.699 -3.715 -5.799 1.00 94.12 88 GLY A CA 1
ATOM 746 C C . GLY A 1 88 ? 11.045 -3.725 -7.277 1.00 94.12 88 GLY A C 1
ATOM 747 O O . GLY A 1 88 ? 10.390 -4.378 -8.085 1.00 94.12 88 GLY A O 1
ATOM 748 N N . VAL A 1 89 ? 12.113 -3.005 -7.609 1.00 93.06 89 VAL A N 1
ATOM 749 C CA . VAL A 1 89 ? 12.720 -2.980 -8.946 1.00 93.06 89 VAL A CA 1
ATOM 750 C C . VAL A 1 89 ? 14.184 -3.397 -8.789 1.00 93.06 89 VAL A C 1
ATOM 752 O O . VAL A 1 89 ? 15.055 -2.535 -8.646 1.00 93.06 89 VAL A O 1
ATOM 755 N N . PRO A 1 90 ? 14.473 -4.711 -8.718 1.00 85.38 90 PRO A N 1
ATOM 756 C CA . PRO A 1 90 ? 15.816 -5.208 -8.421 1.00 85.38 90 PRO A CA 1
ATOM 757 C C . PRO A 1 90 ? 16.807 -5.007 -9.574 1.00 85.38 90 PRO A C 1
ATOM 759 O O . PRO A 1 90 ? 18.010 -5.027 -9.349 1.00 85.38 90 PRO A O 1
ATOM 762 N N . THR A 1 91 ? 16.320 -4.815 -10.801 1.00 82.56 91 THR A N 1
ATOM 763 C CA . THR A 1 91 ? 17.140 -4.652 -12.015 1.00 82.56 91 THR A CA 1
ATOM 764 C C . THR A 1 91 ? 17.681 -3.236 -12.219 1.00 82.56 91 THR A C 1
ATOM 766 O O . THR A 1 91 ? 18.465 -3.013 -13.135 1.00 82.56 91 THR A O 1
ATOM 769 N N . SER A 1 92 ? 17.236 -2.274 -11.410 1.00 82.81 92 SER A N 1
ATOM 770 C CA . SER A 1 92 ? 17.672 -0.877 -11.475 1.00 82.81 92 SER A CA 1
ATOM 771 C C . SER A 1 92 ? 19.071 -0.718 -10.873 1.00 82.81 92 SER A C 1
ATOM 773 O O . SER A 1 92 ? 19.374 -1.348 -9.862 1.00 82.81 92 SER A O 1
ATOM 775 N N . GLU A 1 93 ? 19.893 0.187 -11.423 1.00 79.81 93 GLU A N 1
ATOM 776 C CA . GLU A 1 93 ? 21.212 0.547 -10.863 1.00 79.81 93 GLU A CA 1
ATOM 777 C C . GLU A 1 93 ? 21.133 0.964 -9.385 1.00 79.81 93 GLU A C 1
ATOM 779 O O . GLU A 1 93 ? 22.046 0.725 -8.601 1.00 79.81 93 GLU A O 1
ATOM 784 N N . SER A 1 94 ? 20.013 1.573 -8.994 1.00 79.94 94 SER A N 1
ATOM 785 C CA . SER A 1 94 ? 19.645 1.809 -7.598 1.00 79.94 94 SER A CA 1
ATOM 786 C C . SER A 1 94 ? 18.400 0.981 -7.283 1.00 79.94 94 SER A C 1
ATOM 788 O O . SER A 1 94 ? 17.307 1.384 -7.708 1.00 79.94 94 SER A O 1
ATOM 790 N N . PRO A 1 95 ? 18.533 -0.168 -6.592 1.00 80.88 95 PRO A N 1
ATOM 791 C CA . PRO A 1 95 ? 17.405 -1.029 -6.274 1.00 80.88 95 PRO A CA 1
ATOM 792 C C . PRO A 1 95 ? 16.321 -0.258 -5.528 1.00 80.88 95 PRO A C 1
ATOM 794 O O . PRO A 1 95 ? 16.552 0.306 -4.456 1.00 80.88 95 PRO A O 1
ATOM 797 N N . VAL A 1 96 ? 15.127 -0.224 -6.115 1.00 89.06 96 VAL A N 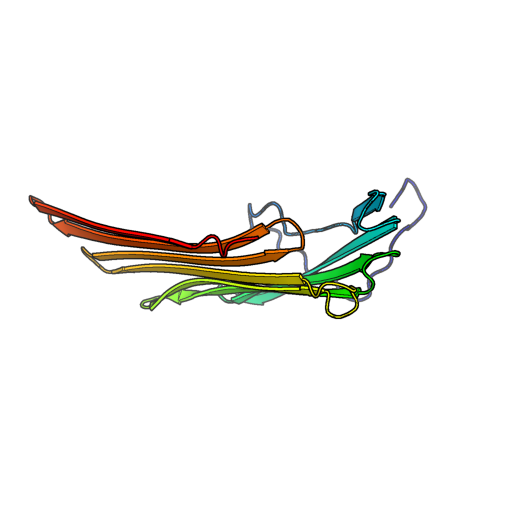1
ATOM 798 C CA . VAL A 1 96 ? 13.957 0.390 -5.487 1.00 89.06 96 VAL A CA 1
ATOM 799 C C . VAL A 1 96 ? 13.288 -0.664 -4.624 1.00 89.06 96 VAL A C 1
ATOM 801 O O . VAL A 1 96 ? 13.045 -1.774 -5.097 1.00 89.06 96 VAL A O 1
ATOM 804 N N . PHE A 1 97 ? 12.941 -0.309 -3.392 1.00 91.81 97 PHE A N 1
ATOM 805 C CA . PHE A 1 97 ? 12.119 -1.147 -2.526 1.00 91.81 97 PHE A CA 1
ATOM 806 C C . PHE A 1 97 ? 11.095 -0.292 -1.793 1.00 91.81 97 PHE A C 1
ATOM 808 O O . PHE A 1 97 ? 11.432 0.715 -1.174 1.00 91.81 97 PHE A O 1
ATOM 815 N N . LYS A 1 98 ? 9.833 -0.696 -1.856 1.00 94.12 98 LYS A N 1
ATOM 816 C CA . LYS A 1 98 ? 8.731 -0.068 -1.140 1.00 94.12 98 LYS A CA 1
ATOM 817 C C . LYS A 1 98 ? 7.995 -1.143 -0.365 1.00 94.12 98 LYS A C 1
ATOM 819 O O . LYS A 1 98 ? 7.635 -2.178 -0.923 1.00 94.12 98 LYS A O 1
ATOM 824 N N . SER A 1 99 ? 7.732 -0.885 0.903 1.00 95.56 99 SER A N 1
ATOM 825 C CA . SER A 1 99 ? 6.843 -1.703 1.706 1.00 95.56 99 SER A CA 1
ATOM 826 C C . SER A 1 99 ? 5.857 -0.828 2.457 1.00 95.56 99 SER A C 1
ATOM 828 O O . SER A 1 99 ? 6.157 0.294 2.855 1.00 95.56 99 SER A O 1
ATOM 830 N N . ALA A 1 100 ? 4.643 -1.324 2.631 1.00 96.31 100 ALA A N 1
ATOM 831 C CA . ALA A 1 100 ? 3.684 -0.705 3.521 1.00 96.31 100 ALA A CA 1
ATOM 832 C C . ALA A 1 100 ? 2.870 -1.775 4.234 1.00 96.31 100 ALA A C 1
ATOM 834 O O . ALA A 1 100 ? 2.551 -2.823 3.680 1.00 96.31 100 ALA A O 1
ATOM 835 N N . PHE A 1 101 ? 2.536 -1.492 5.476 1.00 96.75 101 PHE A N 1
ATOM 836 C CA . PHE A 1 101 ? 1.714 -2.303 6.339 1.00 96.75 101 PHE A CA 1
ATOM 837 C C . PHE A 1 101 ? 0.662 -1.393 6.949 1.00 96.75 101 PHE A C 1
ATOM 839 O O . PHE A 1 101 ? 0.992 -0.370 7.541 1.00 96.75 101 PHE A O 1
ATOM 846 N N . SER A 1 102 ? -0.600 -1.760 6.803 1.00 96.94 102 SER A N 1
ATOM 847 C CA . SER A 1 102 ? -1.706 -1.087 7.466 1.00 96.94 102 SER A CA 1
ATOM 848 C C . SER A 1 102 ? -2.544 -2.129 8.179 1.00 96.94 102 SER A C 1
ATOM 850 O O . SER A 1 102 ? -2.826 -3.189 7.618 1.00 96.94 102 SER A O 1
ATOM 852 N N . HIS A 1 103 ? -2.926 -1.845 9.414 1.00 97.06 103 HIS A N 1
ATOM 853 C CA . HIS A 1 103 ? -3.769 -2.718 10.206 1.00 97.06 103 HIS A CA 1
ATOM 854 C C . HIS A 1 103 ? -4.679 -1.895 11.107 1.00 97.06 103 HIS A C 1
ATOM 856 O O . HIS A 1 103 ? -4.235 -0.969 11.787 1.00 97.06 103 HIS A O 1
ATOM 862 N N . GLN A 1 104 ? -5.953 -2.261 11.117 1.00 96.38 104 GLN A N 1
ATOM 863 C CA . GLN A 1 104 ? -6.975 -1.698 11.976 1.00 96.38 104 GLN A CA 1
ATOM 864 C C . GLN A 1 104 ? -7.650 -2.820 12.752 1.00 96.38 104 GLN A C 1
ATOM 866 O O . GLN A 1 104 ? -8.219 -3.749 12.173 1.00 96.38 104 GLN A O 1
ATOM 871 N N . TRP A 1 105 ? -7.650 -2.683 14.068 1.00 96.75 105 TRP A N 1
ATOM 872 C CA . TRP A 1 105 ? -8.321 -3.581 14.984 1.00 96.75 105 TRP A CA 1
ATOM 873 C C . TRP A 1 105 ? -9.272 -2.792 15.871 1.00 96.75 105 TRP A C 1
ATOM 875 O O . TRP A 1 105 ? -8.856 -1.910 16.616 1.00 96.75 105 TRP A O 1
ATOM 885 N N . THR A 1 106 ? -10.552 -3.140 15.826 1.00 94.25 106 THR A N 1
ATOM 886 C CA . THR A 1 106 ? -11.571 -2.507 16.661 1.00 94.25 106 THR A CA 1
ATOM 887 C C . THR A 1 106 ? -12.309 -3.592 17.433 1.00 94.25 106 THR A C 1
ATOM 889 O O . THR A 1 106 ? -12.860 -4.523 16.842 1.00 94.25 106 THR A O 1
ATOM 892 N N . ARG A 1 107 ? -12.326 -3.495 18.765 1.00 93.19 107 ARG A N 1
ATOM 893 C CA . ARG A 1 107 ? -13.039 -4.442 19.629 1.00 93.19 107 ARG A CA 1
ATOM 894 C C . ARG A 1 107 ? -13.620 -3.752 20.858 1.00 93.19 107 ARG A C 1
ATOM 896 O O . ARG A 1 107 ? -12.903 -3.368 21.782 1.00 93.19 107 ARG A O 1
ATOM 903 N N . GLY A 1 108 ? -14.949 -3.681 20.903 1.00 91.81 108 GLY A N 1
ATOM 904 C CA . GLY A 1 108 ? -15.671 -3.033 21.996 1.00 91.81 108 GLY A CA 1
ATOM 905 C C . GLY A 1 108 ? -15.293 -1.557 22.088 1.00 91.81 108 GLY A C 1
ATOM 906 O O . GLY A 1 108 ? -15.496 -0.810 21.140 1.00 91.81 108 GLY A O 1
ATOM 907 N N . ALA A 1 109 ? -14.723 -1.155 23.223 1.00 93.75 109 ALA A N 1
ATOM 908 C CA . ALA A 1 109 ? -14.278 0.215 23.460 1.00 93.75 109 ALA A CA 1
ATOM 909 C C . ALA A 1 109 ? -12.913 0.552 22.827 1.00 93.75 109 ALA A C 1
ATOM 911 O O . ALA A 1 109 ? -12.525 1.717 22.852 1.00 93.75 109 ALA A O 1
ATOM 912 N N . TRP A 1 110 ? -12.173 -0.434 22.305 1.00 95.00 110 TRP A N 1
ATOM 913 C CA . TRP A 1 110 ? -10.815 -0.249 21.788 1.00 95.00 110 TRP A CA 1
ATOM 914 C C . TRP A 1 110 ? -10.795 -0.117 20.265 1.00 95.00 110 TRP A C 1
ATOM 916 O O . T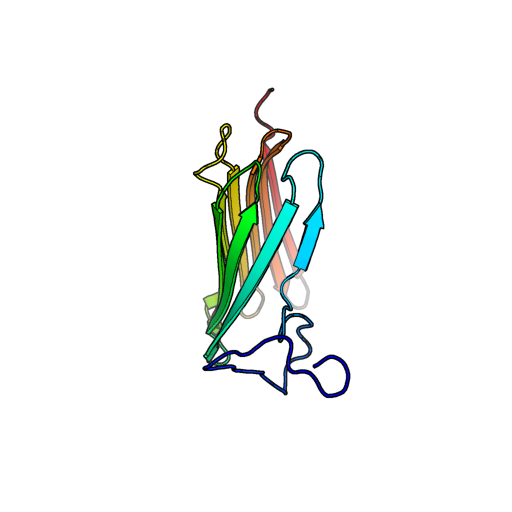RP A 1 110 ? -11.391 -0.937 19.568 1.00 95.00 110 TRP A O 1
ATOM 926 N N . ASP A 1 111 ? -10.057 0.868 19.764 1.00 95.69 111 ASP A N 1
ATOM 927 C CA . ASP A 1 111 ? -9.719 1.060 18.353 1.00 95.69 111 ASP A CA 1
ATOM 928 C C . ASP A 1 111 ? -8.205 1.251 18.235 1.00 95.69 111 ASP A C 1
ATOM 930 O O . ASP A 1 111 ? -7.636 2.171 18.819 1.00 95.69 111 ASP A O 1
ATOM 934 N N . PHE A 1 112 ? -7.545 0.356 17.514 1.00 96.12 112 PHE A N 1
ATOM 935 C CA . PHE A 1 112 ? -6.120 0.398 17.235 1.00 96.12 112 PHE A CA 1
ATOM 936 C C . PHE A 1 112 ? -5.905 0.495 15.731 1.00 96.12 112 PHE A C 1
ATOM 938 O O . PHE A 1 112 ? -6.433 -0.310 14.966 1.00 96.12 112 PHE A O 1
ATOM 945 N N . VAL A 1 113 ? -5.098 1.460 15.314 1.00 96.69 113 VAL A N 1
ATOM 946 C CA . VAL A 1 113 ? -4.706 1.665 13.923 1.00 96.69 113 VAL A CA 1
ATOM 947 C C . VAL A 1 113 ? -3.191 1.772 13.878 1.00 96.69 113 VAL A C 1
ATOM 949 O O . VAL A 1 113 ? -2.606 2.578 14.597 1.00 96.69 113 VAL A O 1
ATOM 952 N N . THR A 1 114 ? -2.554 0.990 13.018 1.00 95.56 114 THR A N 1
ATOM 953 C CA . THR A 1 114 ? -1.126 1.100 12.717 1.00 95.56 114 THR A CA 1
ATOM 954 C C . THR A 1 114 ? -0.939 1.188 11.215 1.00 95.56 114 THR A C 1
ATOM 956 O O . THR A 1 114 ? -1.516 0.416 10.449 1.00 95.56 114 THR A O 1
ATOM 959 N N . THR A 1 115 ? -0.158 2.167 10.781 1.00 95.94 115 THR A N 1
ATOM 960 C CA . THR A 1 115 ? 0.255 2.324 9.391 1.00 95.94 115 THR A CA 1
ATOM 961 C C . THR A 1 115 ? 1.752 2.537 9.374 1.00 95.94 115 THR A C 1
ATOM 963 O O . THR A 1 115 ? 2.246 3.528 9.888 1.00 95.94 115 THR A O 1
ATOM 966 N N . THR A 1 116 ? 2.484 1.598 8.795 1.00 95.56 116 THR A N 1
ATOM 967 C CA . THR A 1 116 ? 3.934 1.668 8.638 1.00 95.56 116 THR A CA 1
ATOM 968 C C . THR A 1 116 ? 4.267 1.601 7.161 1.00 95.56 116 THR A C 1
ATOM 970 O O . THR A 1 116 ? 3.824 0.693 6.469 1.00 95.56 116 THR A O 1
ATOM 973 N N . SER A 1 117 ? 5.051 2.542 6.658 1.00 94.81 117 SER A N 1
ATOM 974 C CA . SER A 1 117 ? 5.506 2.568 5.272 1.00 94.81 117 SER A CA 1
ATOM 975 C C . SER A 1 117 ? 7.002 2.802 5.213 1.00 94.81 117 SER A C 1
ATOM 977 O O . SER A 1 117 ? 7.510 3.731 5.839 1.00 94.81 117 SER A O 1
ATOM 979 N N . TYR A 1 118 ? 7.685 2.009 4.408 1.00 92.94 118 TYR A N 1
ATOM 980 C CA . TYR A 1 118 ? 9.073 2.199 4.048 1.00 92.94 118 TYR A CA 1
ATOM 981 C C . TYR A 1 118 ? 9.168 2.407 2.542 1.00 92.94 118 TYR A C 1
ATOM 983 O O . TYR A 1 118 ? 8.664 1.614 1.749 1.00 92.94 118 TYR A O 1
ATOM 991 N N . GLU A 1 119 ? 9.825 3.478 2.132 1.00 89.50 119 GLU A N 1
ATOM 992 C CA . GLU A 1 119 ? 10.095 3.768 0.734 1.00 89.50 119 GLU A CA 1
ATOM 993 C C . GLU A 1 119 ? 11.588 4.006 0.580 1.00 89.50 119 GLU A C 1
ATOM 995 O O . GLU A 1 119 ? 12.154 4.871 1.243 1.00 89.50 119 GLU A O 1
ATOM 1000 N N . ASN A 1 120 ? 12.218 3.224 -0.288 1.00 87.56 120 ASN A N 1
ATOM 1001 C CA . ASN A 1 120 ? 13.581 3.417 -0.742 1.00 87.56 120 ASN A CA 1
ATOM 1002 C C . 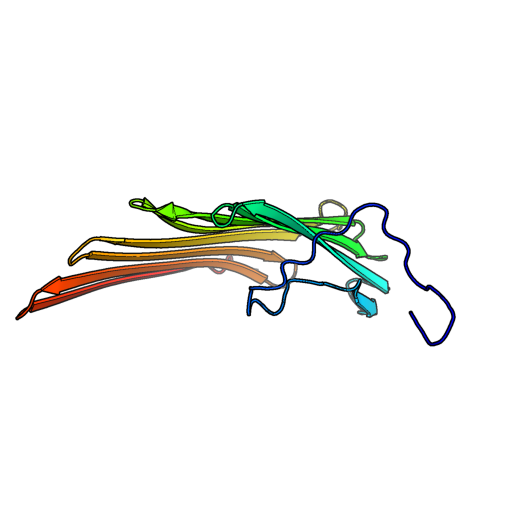ASN A 1 120 ? 13.568 3.578 -2.260 1.00 87.56 120 ASN A C 1
ATOM 1004 O O . ASN A 1 120 ? 13.365 2.629 -3.021 1.00 87.56 120 ASN A O 1
ATOM 1008 N N . TRP A 1 121 ? 13.740 4.819 -2.676 1.00 76.88 121 TRP A N 1
ATOM 1009 C CA . TRP A 1 121 ? 13.765 5.284 -4.048 1.00 76.88 121 TRP A CA 1
ATOM 1010 C C . TRP A 1 121 ? 14.873 6.334 -4.158 1.00 76.88 121 TRP A C 1
ATOM 1012 O O . TRP A 1 121 ? 15.188 7.012 -3.186 1.00 76.88 121 TRP A O 1
ATOM 1022 N N . TRP A 1 122 ? 15.459 6.499 -5.340 1.00 70.31 122 TRP A N 1
ATOM 1023 C CA . TRP A 1 122 ? 16.642 7.345 -5.575 1.00 70.31 122 TRP A CA 1
ATOM 1024 C C . TRP A 1 122 ? 16.584 8.777 -5.012 1.00 70.31 122 TRP A C 1
ATOM 1026 O O . TRP A 1 122 ? 17.625 9.375 -4.782 1.00 70.31 122 TRP A O 1
ATOM 1036 N N . ALA A 1 123 ? 15.388 9.351 -4.853 1.00 72.56 123 ALA A N 1
ATOM 1037 C CA . ALA A 1 123 ? 15.173 10.703 -4.319 1.00 72.56 123 ALA A CA 1
ATOM 1038 C C . ALA A 1 123 ? 14.682 10.700 -2.869 1.00 72.56 123 ALA A C 1
ATOM 1040 O O . ALA A 1 123 ? 14.588 11.751 -2.240 1.00 72.56 123 ALA A O 1
ATOM 1041 N N . LYS A 1 124 ? 14.238 9.543 -2.383 1.00 79.31 124 LYS A N 1
ATOM 1042 C CA . LYS A 1 124 ? 13.449 9.434 -1.170 1.00 79.31 124 LYS A CA 1
ATOM 1043 C C . LYS A 1 124 ? 13.716 8.099 -0.509 1.00 79.31 124 LYS A C 1
ATOM 1045 O O . LYS A 1 124 ? 13.259 7.054 -0.971 1.00 79.31 124 LYS A O 1
ATOM 1050 N N . ARG A 1 125 ? 14.413 8.169 0.614 1.00 86.44 125 ARG A N 1
ATOM 1051 C CA . ARG A 1 125 ? 14.516 7.074 1.559 1.00 86.44 125 ARG A CA 1
ATOM 1052 C C . ARG A 1 125 ? 13.827 7.539 2.834 1.00 86.44 125 ARG A C 1
ATOM 1054 O O . ARG A 1 125 ? 14.253 8.518 3.433 1.00 86.44 125 ARG A O 1
ATOM 1061 N N . GLN A 1 126 ? 12.713 6.905 3.175 1.00 89.69 126 GLN A N 1
ATOM 1062 C CA . GLN A 1 126 ? 11.868 7.321 4.288 1.00 89.69 126 GLN A CA 1
ATOM 1063 C C . GLN A 1 126 ? 11.201 6.113 4.945 1.00 89.69 126 GLN A C 1
ATOM 1065 O O . GLN A 1 126 ? 10.613 5.272 4.264 1.00 89.69 126 GLN A O 1
ATOM 1070 N N . LEU A 1 127 ? 11.236 6.076 6.274 1.00 90.94 127 LEU A N 1
ATOM 1071 C CA . LEU A 1 127 ? 10.408 5.209 7.107 1.00 90.94 127 LEU A CA 1
ATOM 1072 C C . LEU A 1 127 ? 9.387 6.086 7.841 1.00 90.94 127 LEU A C 1
ATOM 1074 O O . LEU A 1 127 ? 9.764 7.039 8.515 1.00 90.94 127 LEU A O 1
ATOM 1078 N N . SER A 1 128 ? 8.098 5.788 7.697 1.00 93.00 128 SER A N 1
ATOM 1079 C CA . SER A 1 128 ? 7.008 6.426 8.446 1.00 93.00 128 SER A CA 1
ATOM 1080 C C . SER A 1 128 ? 6.241 5.355 9.203 1.00 93.00 128 SER A C 1
ATOM 1082 O O . SER A 1 128 ? 5.948 4.304 8.636 1.00 93.00 128 SER A O 1
ATOM 1084 N N . SER A 1 129 ? 5.908 5.607 10.463 1.00 93.69 129 SER A N 1
ATOM 1085 C CA . SER A 1 129 ? 5.015 4.758 11.245 1.00 93.69 129 SER A CA 1
ATOM 1086 C C . SER A 1 129 ? 4.073 5.623 12.066 1.00 93.69 129 SER A C 1
ATOM 1088 O O . SER A 1 129 ? 4.506 6.410 12.901 1.00 93.69 129 SER A O 1
ATOM 1090 N N . ASP A 1 130 ? 2.783 5.463 11.822 1.00 95.19 130 ASP A N 1
ATOM 1091 C CA . ASP A 1 130 ? 1.699 6.203 12.441 1.00 95.19 130 ASP A CA 1
ATOM 1092 C C . ASP A 1 130 ? 0.817 5.198 13.182 1.00 95.19 130 ASP A C 1
ATOM 1094 O O . ASP A 1 130 ? 0.182 4.327 12.581 1.00 95.19 130 ASP A O 1
ATOM 1098 N N . ASN A 1 131 ? 0.813 5.287 14.507 1.00 95.69 131 ASN A N 1
ATOM 1099 C CA . ASN A 1 131 ? 0.106 4.366 15.384 1.00 95.69 131 ASN A CA 1
ATOM 1100 C C . ASN A 1 131 ? -0.862 5.157 16.256 1.00 95.69 131 ASN A C 1
ATOM 1102 O O . ASN A 1 131 ? -0.478 6.153 16.869 1.00 95.69 131 ASN A O 1
ATOM 1106 N N . ARG A 1 132 ? -2.111 4.709 16.338 1.00 96.44 132 ARG A N 1
ATOM 1107 C CA . ARG A 1 132 ? -3.147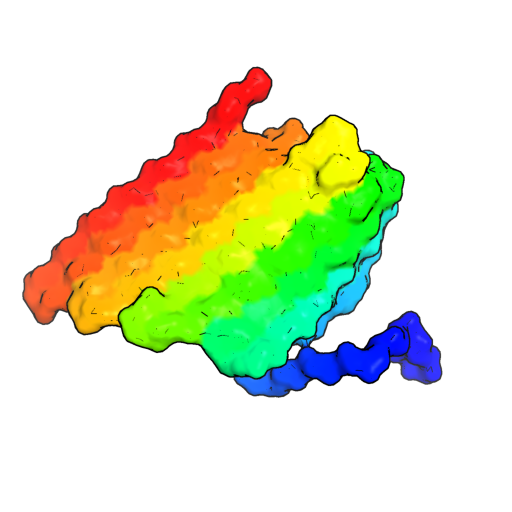 5.312 17.172 1.00 96.44 132 ARG A CA 1
ATOM 1108 C C . ARG A 1 132 ? -3.871 4.231 17.951 1.00 96.44 132 ARG A C 1
ATOM 1110 O O . ARG A 1 132 ? -4.313 3.242 17.377 1.00 96.44 132 ARG A O 1
ATOM 1117 N N . LEU A 1 133 ? -4.034 4.453 19.246 1.00 95.62 133 LEU A N 1
ATOM 1118 C CA . LEU A 1 133 ? -4.855 3.646 20.133 1.00 95.62 133 LEU A CA 1
ATOM 1119 C C . LEU A 1 133 ? -5.898 4.551 20.781 1.00 95.62 133 LEU A C 1
ATOM 1121 O O . LEU A 1 133 ? -5.553 5.512 21.463 1.00 95.62 133 LEU A O 1
ATOM 1125 N N . LYS A 1 134 ? -7.172 4.237 20.588 1.00 96.06 134 LYS A N 1
ATOM 1126 C CA . LYS A 1 134 ? -8.302 4.961 21.157 1.00 96.06 134 LYS A CA 1
ATOM 1127 C C . LYS A 1 134 ? -9.121 4.030 22.044 1.00 96.06 134 LYS A C 1
ATOM 1129 O O . LYS A 1 134 ? -9.440 2.907 21.662 1.00 96.06 134 LYS A O 1
ATOM 1134 N N . LEU A 1 135 ? -9.479 4.525 23.221 1.00 95.06 135 LEU A N 1
ATOM 1135 C CA . LEU A 1 135 ? -10.413 3.915 24.158 1.00 95.06 135 LEU A CA 1
ATOM 1136 C C . LEU A 1 135 ? -11.648 4.813 24.260 1.00 95.06 135 LEU A C 1
ATOM 1138 O O . LEU A 1 135 ? -11.529 5.990 24.589 1.00 95.06 135 LEU A O 1
ATOM 1142 N N . SER A 1 136 ? -12.833 4.278 23.982 1.00 94.44 136 SER A N 1
ATOM 1143 C CA . SER A 1 136 ? -14.107 5.007 24.016 1.00 94.44 136 SER A CA 1
ATOM 1144 C C . SER A 1 136 ? -15.105 4.325 24.950 1.00 94.44 136 SER A C 1
ATOM 1146 O O . SER A 1 136 ? -15.673 3.285 24.630 1.00 94.44 136 SER A O 1
ATOM 1148 N N . LEU A 1 137 ? -15.319 4.927 26.117 1.00 93.44 137 LEU A N 1
ATOM 1149 C CA . LEU A 1 137 ? -16.313 4.547 27.121 1.00 93.44 137 LEU A CA 1
ATOM 1150 C C . LEU A 1 137 ? -17.443 5.597 27.143 1.00 93.44 137 LEU A C 1
ATOM 1152 O O . LEU A 1 137 ? -17.221 6.733 26.726 1.00 93.44 137 LEU A O 1
ATOM 1156 N N . PRO A 1 138 ? -18.636 5.298 27.696 1.00 93.94 138 PRO A N 1
ATOM 1157 C CA . PRO A 1 138 ? -19.789 6.210 27.647 1.00 93.94 138 PRO A CA 1
ATOM 1158 C C . PRO A 1 138 ? -19.554 7.619 28.214 1.00 93.94 138 PRO A C 1
ATOM 1160 O O . PRO A 1 138 ? -20.260 8.553 27.853 1.00 93.94 138 PRO A O 1
ATOM 1163 N N . LYS A 1 139 ? -18.591 7.770 29.131 1.00 94.06 139 LYS A N 1
ATOM 1164 C CA . LYS A 1 139 ? -18.262 9.044 29.791 1.00 94.06 139 LYS A CA 1
ATOM 1165 C C . LYS A 1 139 ? -16.790 9.444 29.662 1.00 94.06 139 LYS A C 1
ATOM 1167 O O . LYS A 1 139 ? -16.415 10.502 30.150 1.00 94.06 139 LYS A O 1
ATOM 1172 N N . ILE A 1 140 ? -15.946 8.588 29.082 1.00 92.94 140 ILE A N 1
ATOM 1173 C CA . ILE A 1 140 ? -14.487 8.759 29.067 1.00 92.94 140 ILE A CA 1
ATOM 1174 C C . ILE A 1 140 ? -13.966 8.367 27.688 1.00 92.94 140 ILE A C 1
ATOM 1176 O O . ILE A 1 140 ? -14.248 7.273 27.209 1.00 92.94 140 ILE A O 1
ATOM 1180 N N . SER A 1 141 ? -13.166 9.236 27.078 1.00 93.12 141 SER A N 1
ATOM 1181 C CA . SER A 1 141 ? -12.400 8.926 25.873 1.00 93.12 141 SER A CA 1
ATOM 1182 C C . SER A 1 141 ? -10.926 9.166 26.161 1.00 93.12 141 SER A C 1
ATOM 1184 O O . SER A 1 141 ? -10.571 10.208 26.706 1.00 93.12 141 SER A O 1
ATOM 1186 N N . ALA A 1 142 ? -10.076 8.218 25.786 1.00 95.06 142 ALA A N 1
ATOM 1187 C CA . ALA A 1 142 ? -8.628 8.358 25.843 1.00 95.06 142 ALA A CA 1
ATOM 1188 C C . ALA A 1 142 ? -8.037 8.007 24.478 1.00 95.06 142 ALA A C 1
ATOM 1190 O O . ALA A 1 142 ? -8.507 7.085 23.813 1.00 95.06 142 ALA A O 1
ATOM 1191 N N . GLU A 1 143 ? -7.018 8.745 24.056 1.00 95.44 143 GLU A N 1
ATOM 1192 C CA . GLU A 1 143 ? -6.317 8.516 22.798 1.00 95.44 143 GLU A CA 1
ATOM 1193 C C . GLU A 1 143 ? -4.814 8.623 23.040 1.00 95.44 143 GLU A C 1
ATOM 1195 O O . GLU A 1 143 ? -4.348 9.543 23.711 1.00 95.44 143 GLU A O 1
ATOM 1200 N N . ALA A 1 144 ? -4.068 7.667 22.502 1.00 95.50 144 ALA A N 1
ATOM 1201 C CA . ALA A 1 144 ? -2.619 7.678 22.449 1.00 95.50 144 ALA A CA 1
ATOM 1202 C C . ALA A 1 144 ? -2.197 7.572 20.984 1.00 95.50 144 ALA A C 1
ATOM 1204 O O . ALA A 1 144 ? -2.650 6.680 20.264 1.00 95.50 144 ALA A O 1
ATOM 1205 N N . SER A 1 145 ? -1.331 8.477 20.544 1.00 94.75 145 SER A N 1
ATOM 1206 C CA . SER A 1 145 ? -0.785 8.485 19.192 1.00 94.75 145 SER A CA 1
ATOM 1207 C C . SER A 1 145 ? 0.739 8.489 19.233 1.00 94.75 145 SER A C 1
ATOM 1209 O O . SER A 1 145 ? 1.360 9.109 20.096 1.00 94.75 145 SER A O 1
ATOM 1211 N N . PHE A 1 146 ? 1.347 7.758 18.305 1.00 94.19 146 PHE A N 1
ATOM 1212 C CA . PHE A 1 146 ? 2.788 7.690 18.124 1.00 94.19 146 PHE A CA 1
ATOM 1213 C C . PHE A 1 146 ? 3.108 7.778 16.636 1.00 94.19 146 PHE A C 1
ATOM 1215 O O . PHE A 1 146 ? 2.699 6.920 15.852 1.00 94.19 146 PHE A O 1
ATOM 1222 N N . VAL A 1 147 ? 3.836 8.830 16.270 1.00 93.31 147 VAL A N 1
ATOM 1223 C CA . VAL A 1 147 ? 4.250 9.125 14.899 1.00 93.31 147 VAL A CA 1
ATOM 1224 C C . VAL A 1 147 ? 5.769 9.092 14.852 1.00 93.31 147 VAL A C 1
ATOM 1226 O O . VAL A 1 147 ? 6.438 9.857 15.544 1.00 93.31 147 VAL A O 1
ATOM 1229 N N . TYR A 1 148 ? 6.309 8.219 14.016 1.00 91.19 148 TYR A N 1
ATOM 1230 C CA . TYR A 1 148 ? 7.731 8.094 13.752 1.00 91.19 148 TYR A CA 1
ATOM 1231 C C . TYR A 1 148 ? 8.001 8.393 12.284 1.00 91.19 148 TYR A C 1
ATOM 1233 O O . TYR A 1 148 ? 7.349 7.831 11.406 1.00 91.19 148 TYR A O 1
ATOM 1241 N N . LYS A 1 149 ? 8.966 9.274 12.016 1.00 90.81 149 LYS A N 1
ATOM 1242 C CA . LYS A 1 149 ? 9.441 9.574 10.665 1.00 90.81 149 LYS A CA 1
ATOM 1243 C C . LYS A 1 149 ? 10.957 9.618 10.669 1.00 90.81 149 LYS A C 1
ATOM 1245 O O . LYS A 1 149 ? 11.548 10.420 11.386 1.00 90.81 149 LYS A O 1
ATOM 1250 N N . GLU A 1 150 ? 11.565 8.787 9.842 1.00 89.31 150 GLU A N 1
ATOM 1251 C CA . GLU A 1 150 ? 13.003 8.754 9.628 1.00 89.31 150 GLU A CA 1
ATOM 1252 C C . GLU A 1 150 ? 13.291 9.030 8.157 1.00 89.31 150 GLU A C 1
ATOM 1254 O O . GLU A 1 150 ? 12.851 8.286 7.279 1.00 89.31 150 GLU A O 1
ATOM 1259 N N . ASN A 1 151 ? 14.045 10.096 7.907 1.00 82.12 151 ASN A N 1
ATOM 1260 C CA . ASN A 1 151 ? 14.620 10.410 6.607 1.00 82.12 151 ASN A CA 1
ATOM 1261 C C . ASN A 1 151 ? 16.133 10.198 6.728 1.00 82.12 151 ASN A C 1
ATOM 1263 O O . ASN A 1 151 ? 16.819 11.089 7.232 1.00 82.12 151 ASN A O 1
ATOM 1267 N N . PRO A 1 152 ? 16.670 9.027 6.357 1.00 64.75 152 PRO A N 1
ATOM 1268 C CA . PRO A 1 152 ? 18.112 8.831 6.282 1.00 64.75 152 PRO A CA 1
ATOM 1269 C C . PRO A 1 152 ? 18.760 9.929 5.433 1.00 64.75 152 PRO A C 1
ATOM 1271 O O . PRO A 1 152 ? 18.253 10.279 4.367 1.00 64.75 152 PRO A O 1
ATOM 1274 N N . ALA A 1 153 ? 19.852 10.491 5.954 1.00 56.41 153 ALA A N 1
ATOM 1275 C CA . ALA A 1 153 ? 20.594 11.565 5.307 1.00 56.41 153 ALA A CA 1
ATOM 1276 C C . ALA A 1 153 ? 21.103 11.129 3.920 1.00 56.41 153 ALA A C 1
ATOM 1278 O O . ALA A 1 153 ? 21.462 9.963 3.734 1.00 56.41 153 ALA A O 1
ATOM 1279 N N . ALA A 1 154 ? 21.060 12.081 2.980 1.00 52.78 154 ALA A N 1
ATOM 1280 C CA . ALA A 1 154 ? 21.517 11.947 1.598 1.00 52.78 154 ALA A CA 1
ATOM 1281 C C . ALA A 1 154 ? 23.010 11.605 1.499 1.00 52.78 154 ALA A C 1
ATOM 1283 O O . ALA A 1 154 ? 23.779 12.082 2.366 1.00 52.78 154 ALA A O 1
#